Protein AF-A0A0G1XHI4-F1 (afdb_monomer_lite)

Foldseek 3Di:
DVQLLVLLVQLLVVLVAPDDDDPVRSVVLSVVLVVVPDPPSSVVSSPSSNVVNVVVSVVVVVVVVVVVVVVVVVVVVVVVVVLLVVLLVQLVVLLVVCVVVDDPLLNVLSVLLCCLQVVLHALVSVCVVVVPADSVRSVVSVVSNLVVQLVVDDPSNNQSSQFDRDNRSDTDNDGDDDD

pLDDT: mean 87.61, std 14.01, range [35.59, 97.31]

Secondary structure (DSSP, 8-state):
-TTHHHHHHHHHHHT--S----HHHHHHHHHHHHHTT-SSHHHHHHHHHHHHHHHHHHHHHHHHHHHHHHHHHHHHHHHHHHHHHHHHHHHHHHHHHHGGGS-HHHHHHHHHHIIIIIS---HHHHHHH-TTS-HHHHHHHHHHHHHHHHHHS-HHHHHHHHEEEPTTSPEEEEEPP--

Organism: NCBI:txid1618989

Sequence (179 aa):
MDKVRPNVLKGITATRLPVVPDEAEIATLVSRVISAKADDSENFAFVVGRNWAISRARHLSFVQRRMTEQAVRQAAEAEEQREFETRREEARVLIERLNPQVKPSQRLQLQMVWWRVFEGKSADEVAALLPHTAVDCRVKRLQRGRTLLMIHASPELRDYLSFRVTPSGGLSKTPLPVT

Structure (mmCIF, N/CA/C/O backbone):
data_AF-A0A0G1XHI4-F1
#
_entry.id   AF-A0A0G1XHI4-F1
#
loop_
_atom_site.group_PDB
_atom_site.id
_atom_site.type_symbol
_atom_site.label_atom_id
_atom_site.label_alt_id
_atom_site.label_comp_id
_atom_site.label_asym_id
_atom_site.label_entity_id
_atom_site.label_seq_id
_atom_site.pdbx_PDB_ins_code
_atom_site.Cartn_x
_atom_site.Cartn_y
_atom_site.Cartn_z
_atom_site.occupancy
_atom_site.B_iso_or_equiv
_atom_site.auth_seq_id
_atom_site.auth_comp_id
_atom_site.auth_asym_id
_atom_site.auth_atom_id
_atom_site.pdbx_PDB_model_num
ATOM 1 N N . MET A 1 1 ? 30.116 13.459 -45.324 1.00 53.66 1 MET A N 1
ATOM 2 C CA . MET A 1 1 ? 29.311 13.351 -44.086 1.00 53.66 1 MET A CA 1
ATOM 3 C C . MET A 1 1 ? 28.069 12.469 -44.261 1.00 53.66 1 MET A C 1
ATOM 5 O O . MET A 1 1 ? 27.668 11.838 -43.291 1.00 53.66 1 MET A O 1
ATOM 9 N N . ASP A 1 2 ? 27.532 12.314 -45.479 1.00 64.56 2 ASP A N 1
ATOM 10 C CA . ASP A 1 2 ? 26.282 11.571 -45.755 1.00 64.56 2 ASP A CA 1
ATOM 11 C C . ASP A 1 2 ? 26.279 10.060 -45.463 1.00 64.56 2 ASP A C 1
ATOM 13 O O . ASP A 1 2 ? 25.215 9.451 -45.401 1.00 64.56 2 ASP A O 1
ATOM 17 N N . LYS A 1 3 ? 27.439 9.428 -45.236 1.00 79.56 3 LYS A N 1
ATOM 18 C CA . LYS A 1 3 ? 27.530 7.972 -45.013 1.00 79.56 3 LYS A CA 1
ATOM 19 C C . LYS A 1 3 ? 27.431 7.533 -43.546 1.00 79.56 3 LYS A C 1
ATOM 21 O O . LYS A 1 3 ? 27.228 6.353 -43.277 1.00 79.56 3 LYS A O 1
ATOM 26 N N . VAL A 1 4 ? 27.534 8.455 -42.584 1.00 88.81 4 VAL A N 1
ATOM 27 C CA . VAL A 1 4 ? 27.532 8.114 -41.145 1.00 88.81 4 VAL A CA 1
ATOM 28 C C . VAL A 1 4 ? 26.130 7.748 -40.664 1.00 88.81 4 VAL A C 1
ATOM 30 O O . VAL A 1 4 ? 25.930 6.695 -40.062 1.00 88.81 4 VAL A O 1
ATOM 33 N N . ARG A 1 5 ? 25.137 8.592 -40.966 1.00 93.06 5 ARG A N 1
ATOM 34 C CA . ARG A 1 5 ? 23.745 8.396 -40.536 1.00 93.06 5 ARG A CA 1
ATOM 35 C C . ARG A 1 5 ? 23.157 7.056 -41.013 1.00 93.06 5 ARG A C 1
ATOM 37 O O . ARG A 1 5 ? 22.633 6.334 -40.163 1.00 93.06 5 ARG A O 1
ATOM 44 N N . PRO A 1 6 ? 23.275 6.661 -42.299 1.00 94.69 6 PRO A N 1
ATOM 45 C CA . PRO A 1 6 ? 22.807 5.351 -42.751 1.00 94.69 6 PRO A CA 1
ATOM 46 C C . PRO A 1 6 ? 23.462 4.186 -42.000 1.00 94.69 6 PRO A C 1
ATOM 48 O O . PRO A 1 6 ? 22.780 3.224 -41.661 1.00 94.69 6 PRO A O 1
ATOM 51 N N . ASN A 1 7 ? 24.757 4.281 -41.680 1.00 94.56 7 ASN A N 1
ATOM 52 C CA . ASN A 1 7 ? 25.470 3.229 -40.954 1.00 94.56 7 ASN A CA 1
ATOM 53 C C . ASN A 1 7 ? 25.074 3.149 -39.471 1.00 94.56 7 ASN A C 1
ATOM 55 O O . ASN A 1 7 ? 24.919 2.042 -38.955 1.00 94.56 7 ASN A O 1
ATOM 59 N N . VAL A 1 8 ? 24.804 4.281 -38.805 1.00 93.94 8 VAL A N 1
ATOM 60 C CA . VAL A 1 8 ? 24.204 4.292 -37.455 1.00 93.94 8 VAL A CA 1
ATOM 61 C C . VAL A 1 8 ? 22.853 3.574 -37.470 1.00 93.94 8 VAL A C 1
ATOM 63 O O . VAL A 1 8 ? 22.629 2.659 -36.678 1.00 93.94 8 VAL A O 1
ATOM 66 N N . LEU A 1 9 ? 21.969 3.929 -38.406 1.00 94.31 9 LEU A N 1
ATOM 67 C CA . LEU A 1 9 ? 20.648 3.304 -38.535 1.00 94.31 9 LEU A CA 1
ATOM 68 C C . LEU A 1 9 ? 20.743 1.811 -38.880 1.00 94.31 9 LEU A C 1
ATOM 70 O O . LEU A 1 9 ? 19.991 0.999 -38.339 1.00 94.31 9 LEU A O 1
ATOM 74 N N . LYS A 1 10 ? 21.705 1.422 -39.723 1.00 95.25 10 LYS A N 1
ATOM 75 C CA . LYS A 1 10 ? 22.005 0.017 -40.027 1.00 95.25 10 LYS A CA 1
ATOM 76 C C . LYS A 1 10 ? 22.446 -0.748 -38.776 1.00 95.25 10 LYS A C 1
ATOM 78 O O . LYS A 1 10 ? 21.996 -1.867 -38.558 1.00 95.25 10 LYS A O 1
ATOM 83 N N . GLY A 1 11 ? 23.272 -0.136 -37.926 1.00 94.88 11 GLY A N 1
ATOM 84 C CA . GLY A 1 11 ? 23.675 -0.695 -36.633 1.00 94.88 11 GLY A CA 1
ATOM 85 C C . GLY A 1 11 ? 22.497 -0.924 -35.690 1.00 94.88 11 GLY A C 1
ATOM 86 O O . GLY A 1 11 ? 22.379 -1.994 -35.093 1.00 94.88 11 GLY A O 1
ATOM 87 N N . ILE A 1 12 ? 21.595 0.056 -35.598 1.00 95.44 12 ILE A N 1
ATOM 88 C CA . ILE A 1 12 ? 20.378 -0.020 -34.776 1.00 95.44 12 ILE A CA 1
ATOM 89 C C . ILE A 1 12 ? 19.471 -1.151 -35.272 1.00 95.44 12 ILE A C 1
ATOM 91 O O . ILE A 1 12 ? 19.144 -2.065 -34.516 1.00 95.44 12 ILE A O 1
ATOM 95 N N . THR A 1 13 ? 19.123 -1.137 -36.559 1.00 95.06 13 THR A N 1
ATOM 96 C CA . THR A 1 13 ? 18.216 -2.122 -37.175 1.00 95.06 13 THR A CA 1
ATOM 97 C C . THR A 1 13 ? 18.779 -3.544 -37.164 1.00 95.06 13 THR A C 1
ATOM 99 O O . THR A 1 13 ? 18.023 -4.498 -36.974 1.00 95.06 13 THR A O 1
ATOM 102 N N . ALA A 1 14 ? 20.102 -3.711 -37.264 1.00 95.38 14 ALA A N 1
ATOM 103 C CA . ALA A 1 14 ? 20.756 -5.017 -37.182 1.00 95.38 14 ALA A CA 1
ATOM 104 C C . ALA A 1 14 ? 20.519 -5.737 -35.845 1.00 95.38 14 ALA A C 1
ATOM 106 O O . ALA A 1 14 ? 20.579 -6.965 -35.797 1.00 95.38 14 ALA A O 1
ATOM 107 N N . THR A 1 15 ? 20.226 -5.006 -34.763 1.00 92.38 15 THR A N 1
ATOM 108 C CA . THR A 1 15 ? 19.920 -5.628 -33.465 1.00 92.38 15 THR A CA 1
ATOM 109 C C . THR A 1 15 ? 18.560 -6.313 -33.423 1.00 92.38 15 THR A C 1
ATOM 111 O O . THR A 1 15 ? 18.355 -7.163 -32.560 1.00 92.38 15 THR A O 1
ATOM 114 N N . ARG A 1 16 ? 17.634 -5.953 -34.328 1.00 92.81 16 ARG A N 1
ATOM 115 C CA . ARG A 1 16 ? 16.228 -6.402 -34.323 1.00 92.81 16 ARG A CA 1
ATOM 116 C C . ARG A 1 16 ? 15.508 -6.158 -32.988 1.00 92.81 16 ARG A C 1
ATOM 118 O O . ARG A 1 16 ? 14.510 -6.809 -32.692 1.00 92.81 16 ARG A O 1
ATOM 125 N N . LEU A 1 17 ? 16.021 -5.237 -32.172 1.00 91.75 17 LEU A N 1
ATOM 126 C CA . LEU A 1 17 ? 15.392 -4.836 -30.922 1.00 91.75 17 LEU A CA 1
ATOM 127 C C . LEU A 1 17 ? 14.251 -3.856 -31.225 1.00 91.75 17 LEU A C 1
ATOM 129 O O . LEU A 1 17 ? 14.376 -3.056 -32.154 1.00 91.75 17 LEU A O 1
ATOM 133 N N . PRO A 1 18 ? 13.158 -3.871 -30.442 1.00 88.38 18 PRO A N 1
ATOM 134 C CA . PRO A 1 18 ? 12.020 -2.972 -30.625 1.00 88.38 18 PRO A CA 1
ATOM 135 C C . PRO A 1 18 ? 12.338 -1.572 -30.073 1.00 88.38 18 PRO A C 1
ATOM 137 O O . PRO A 1 18 ? 11.666 -1.066 -29.179 1.00 88.38 18 PRO A O 1
ATOM 140 N N . VAL A 1 19 ? 13.417 -0.964 -30.559 1.00 89.44 19 VAL A N 1
ATOM 141 C CA . VAL A 1 19 ? 13.860 0.380 -30.187 1.00 89.44 19 VAL A CA 1
ATOM 142 C C . VAL A 1 19 ? 13.860 1.252 -31.428 1.00 89.44 19 VAL A C 1
ATOM 144 O O . VAL A 1 19 ? 14.541 0.964 -32.410 1.00 89.44 19 VAL A O 1
ATOM 147 N N . VAL A 1 20 ? 13.075 2.321 -31.376 1.00 90.62 20 VAL A N 1
ATOM 148 C CA . VAL A 1 20 ? 13.008 3.320 -32.438 1.00 90.62 20 VAL A CA 1
ATOM 149 C C . VAL A 1 20 ? 13.676 4.577 -31.894 1.00 90.62 20 VAL A C 1
ATOM 151 O O . VAL A 1 20 ? 13.164 5.133 -30.921 1.00 90.62 20 VAL A O 1
ATOM 154 N N . PRO A 1 21 ? 14.840 4.977 -32.431 1.00 90.25 21 PRO A N 1
ATOM 155 C CA . PRO A 1 21 ? 15.457 6.235 -32.047 1.00 90.25 21 PRO A CA 1
ATOM 156 C C . PRO A 1 21 ? 14.609 7.400 -32.555 1.00 90.25 21 PRO A C 1
ATOM 158 O O . PRO A 1 21 ? 14.081 7.343 -33.669 1.00 90.25 21 PRO A O 1
ATOM 161 N N . ASP A 1 22 ? 14.519 8.465 -31.770 1.00 93.12 22 ASP A N 1
ATOM 162 C CA . ASP A 1 22 ? 14.014 9.737 -32.281 1.00 93.12 22 ASP A CA 1
ATOM 163 C C . ASP A 1 22 ? 15.094 10.501 -33.080 1.00 93.12 22 ASP A C 1
ATOM 165 O O . ASP A 1 22 ? 16.272 10.127 -33.125 1.00 93.12 22 ASP A O 1
ATOM 169 N N . GLU A 1 23 ? 14.694 11.581 -33.755 1.00 92.62 23 GLU A N 1
ATOM 170 C CA . GLU A 1 23 ? 15.602 12.368 -34.599 1.00 92.62 23 GLU A CA 1
ATOM 171 C C . GLU A 1 23 ? 16.745 13.014 -33.794 1.00 92.62 23 GLU A C 1
ATOM 173 O O . GLU A 1 23 ? 17.867 13.130 -34.292 1.00 92.62 23 GLU A O 1
ATOM 178 N N . ALA A 1 24 ? 16.499 13.391 -32.536 1.00 93.56 24 ALA A N 1
ATOM 179 C CA . ALA A 1 24 ? 17.504 14.009 -31.676 1.00 93.56 24 ALA A CA 1
ATOM 180 C C . ALA A 1 24 ? 18.547 12.984 -31.198 1.00 93.56 24 ALA A C 1
ATOM 182 O O . ALA A 1 24 ? 19.748 13.276 -31.148 1.00 93.56 24 ALA A O 1
ATOM 183 N N . GLU A 1 25 ? 18.112 11.761 -30.898 1.00 93.69 25 GLU A N 1
ATOM 184 C CA . GLU A 1 25 ? 18.970 10.625 -30.577 1.00 93.69 25 GLU A CA 1
ATOM 185 C C . GLU A 1 25 ? 19.849 10.263 -31.781 1.00 93.69 25 GLU A C 1
ATOM 187 O O . GLU A 1 25 ? 21.068 10.135 -31.628 1.00 93.69 25 GLU A O 1
ATOM 192 N N . ILE A 1 26 ? 19.280 10.196 -32.993 1.00 93.25 26 ILE A N 1
ATOM 193 C CA . ILE A 1 26 ? 20.047 9.972 -34.232 1.00 93.25 26 ILE A CA 1
ATOM 194 C C . ILE A 1 26 ? 21.085 11.080 -34.428 1.00 93.25 26 ILE A C 1
ATOM 196 O O . ILE A 1 26 ? 22.263 10.779 -34.638 1.00 93.25 26 ILE A O 1
ATOM 200 N N . ALA A 1 27 ? 20.683 12.351 -34.329 1.00 93.00 27 ALA A N 1
ATOM 201 C CA . ALA A 1 27 ? 21.585 13.490 -34.491 1.00 93.00 27 ALA A CA 1
ATOM 202 C C . ALA A 1 27 ? 22.743 13.452 -33.478 1.00 93.00 27 ALA A C 1
ATOM 204 O O . ALA A 1 27 ? 23.902 13.669 -33.840 1.00 93.00 27 ALA A O 1
ATOM 205 N N . THR A 1 28 ? 22.456 13.083 -32.227 1.00 94.12 28 THR A N 1
ATOM 206 C CA . THR A 1 28 ? 23.464 12.931 -31.168 1.00 94.12 28 THR A CA 1
ATOM 207 C C . THR A 1 28 ? 24.456 11.811 -31.487 1.00 94.12 28 THR A C 1
ATOM 209 O O . THR A 1 28 ? 25.666 11.994 -31.339 1.00 94.12 28 THR A O 1
ATOM 212 N N . LEU A 1 29 ? 23.978 10.649 -31.943 1.00 93.19 29 LEU A N 1
ATOM 213 C CA . LEU A 1 29 ? 24.843 9.525 -32.317 1.00 93.19 29 LEU A CA 1
ATOM 214 C C . LEU A 1 29 ? 25.727 9.866 -33.520 1.00 93.19 29 LEU A C 1
ATOM 216 O O . LEU A 1 29 ? 26.924 9.585 -33.497 1.00 93.19 29 LEU A O 1
ATOM 220 N N . VAL A 1 30 ? 25.160 10.515 -34.539 1.00 92.12 30 VAL A N 1
ATOM 221 C CA . VAL A 1 30 ? 25.898 10.972 -35.724 1.00 92.12 30 VAL A CA 1
ATOM 222 C C . VAL A 1 30 ? 26.964 11.992 -35.335 1.00 92.12 30 VAL A C 1
ATOM 224 O O . VAL A 1 30 ? 28.115 11.850 -35.747 1.00 92.12 30 VAL A O 1
ATOM 227 N N . SER A 1 31 ? 26.628 12.964 -34.481 1.00 92.56 31 SER A N 1
ATOM 228 C CA . SER A 1 31 ? 27.599 13.932 -33.966 1.00 92.56 31 SER A CA 1
ATOM 229 C C . SER A 1 31 ? 28.740 13.240 -33.221 1.00 92.56 31 SER A C 1
ATOM 231 O O . SER A 1 31 ? 29.898 13.555 -33.472 1.00 92.56 31 SER A O 1
ATOM 233 N N . ARG A 1 32 ? 28.444 12.265 -32.349 1.00 90.19 32 ARG A N 1
ATOM 234 C CA . ARG A 1 32 ? 29.470 11.502 -31.614 1.00 90.19 32 ARG A CA 1
ATOM 235 C C . ARG A 1 32 ? 30.421 10.761 -32.549 1.00 90.19 32 ARG A C 1
ATOM 237 O O . ARG A 1 32 ? 31.624 10.757 -32.308 1.00 90.19 32 ARG A O 1
ATOM 244 N N . VAL A 1 33 ? 29.893 10.160 -33.613 1.00 91.06 33 VAL A N 1
ATOM 245 C CA . VAL A 1 33 ? 30.703 9.459 -34.616 1.00 91.06 33 VAL A CA 1
ATOM 246 C C . VAL A 1 33 ? 31.613 10.421 -35.374 1.00 91.06 33 VAL A C 1
ATOM 248 O O . VAL A 1 33 ? 32.801 10.148 -35.515 1.00 91.06 33 VAL A O 1
ATOM 251 N N . ILE A 1 34 ? 31.082 11.564 -35.816 1.00 89.44 34 ILE A N 1
ATOM 252 C CA . ILE A 1 34 ? 31.861 12.582 -36.536 1.00 89.44 34 ILE A CA 1
ATOM 253 C C . ILE A 1 34 ? 32.968 13.152 -35.636 1.00 89.44 34 ILE A C 1
ATOM 255 O O . ILE A 1 34 ? 34.108 13.300 -36.075 1.00 89.44 34 ILE A O 1
ATOM 259 N N . SER A 1 35 ? 32.660 13.430 -34.367 1.00 88.81 35 SER A N 1
ATOM 260 C CA . SER A 1 35 ? 33.626 13.965 -33.401 1.00 88.81 35 SER A CA 1
ATOM 261 C C . SER A 1 35 ? 34.735 12.977 -33.032 1.00 88.81 35 SER A C 1
ATOM 263 O O . SER A 1 35 ? 35.835 13.414 -32.706 1.00 88.81 35 SER A O 1
ATOM 265 N N . ALA A 1 36 ? 34.474 11.669 -33.096 1.00 86.94 36 ALA A N 1
ATOM 266 C CA . ALA A 1 36 ? 35.447 10.640 -32.733 1.00 86.94 36 ALA A CA 1
ATOM 267 C C . ALA A 1 36 ? 36.618 10.511 -33.725 1.00 86.94 36 ALA A C 1
ATOM 269 O O . ALA A 1 36 ? 37.622 9.905 -33.368 1.00 86.94 36 ALA A O 1
ATOM 270 N N . LYS A 1 37 ? 36.503 11.072 -34.944 1.00 81.00 37 LYS A N 1
ATOM 271 C CA . LYS A 1 37 ? 37.539 11.038 -36.001 1.00 81.00 37 LYS A CA 1
ATOM 272 C C . LYS A 1 37 ? 38.162 9.644 -36.202 1.00 81.00 37 LYS A C 1
ATOM 274 O O . LYS A 1 37 ? 39.372 9.522 -36.351 1.00 81.00 37 LYS A O 1
ATOM 279 N N . ALA A 1 38 ? 37.333 8.601 -36.173 1.00 83.56 38 ALA A N 1
ATOM 280 C CA . ALA A 1 38 ? 37.784 7.227 -36.362 1.00 83.56 38 ALA A CA 1
ATOM 281 C C . ALA A 1 38 ? 38.234 6.981 -37.811 1.00 83.56 38 ALA A C 1
ATOM 283 O O . ALA A 1 38 ? 37.570 7.441 -38.744 1.00 83.56 38 ALA A O 1
ATOM 284 N N . ASP A 1 39 ? 39.303 6.200 -37.979 1.00 81.38 39 ASP A N 1
ATOM 285 C CA . ASP A 1 39 ? 39.855 5.844 -39.294 1.00 81.38 39 ASP A CA 1
ATOM 286 C C . ASP A 1 39 ? 38.835 5.081 -40.160 1.00 81.38 39 ASP A C 1
ATOM 288 O O . ASP A 1 39 ? 38.696 5.352 -41.351 1.00 81.38 39 ASP A O 1
ATOM 292 N N . ASP A 1 40 ? 38.043 4.193 -39.545 1.00 87.06 40 ASP A N 1
ATOM 293 C CA . ASP A 1 40 ? 36.883 3.542 -40.166 1.00 87.06 40 ASP A CA 1
ATOM 294 C C . ASP A 1 40 ? 35.575 4.095 -39.586 1.00 87.06 40 ASP A C 1
ATOM 296 O O . ASP A 1 40 ? 34.943 3.533 -38.682 1.00 87.06 40 ASP A O 1
ATOM 300 N N . SER A 1 41 ? 35.175 5.251 -40.114 1.00 84.44 41 SER A N 1
ATOM 301 C CA . SER A 1 41 ? 33.963 5.950 -39.682 1.00 84.44 41 SER A CA 1
ATOM 302 C C . SER A 1 41 ? 32.664 5.175 -39.949 1.00 84.44 41 SER A C 1
ATOM 304 O O . SER A 1 41 ? 31.682 5.388 -39.235 1.00 84.44 41 SER A O 1
ATOM 306 N N . GLU A 1 42 ? 32.633 4.262 -40.928 1.00 89.31 42 GLU A N 1
ATOM 307 C CA . GLU A 1 42 ? 31.433 3.494 -41.281 1.00 89.31 42 GLU A CA 1
ATOM 308 C C . GLU A 1 42 ? 31.211 2.334 -40.306 1.00 89.31 42 GLU A C 1
ATOM 310 O O . GLU A 1 42 ? 30.116 2.187 -39.751 1.00 89.31 42 GLU A O 1
ATOM 315 N N . ASN A 1 43 ? 32.258 1.554 -40.026 1.00 91.38 43 ASN A N 1
ATOM 316 C CA . ASN A 1 43 ? 32.190 0.494 -39.024 1.00 91.38 43 ASN A CA 1
ATOM 317 C C . ASN A 1 43 ? 31.984 1.074 -37.617 1.00 91.38 43 ASN A C 1
ATOM 319 O O . ASN A 1 43 ? 31.173 0.564 -36.841 1.00 91.38 43 ASN A O 1
ATOM 323 N N . PHE A 1 44 ? 32.642 2.193 -37.297 1.00 93.00 44 PHE A N 1
ATOM 324 C CA . PHE A 1 44 ? 32.425 2.872 -36.022 1.00 93.00 44 PHE A CA 1
ATOM 325 C C . PHE A 1 44 ? 30.976 3.365 -35.875 1.00 93.00 44 PHE A C 1
ATOM 327 O O . PHE A 1 44 ? 30.352 3.124 -34.839 1.00 93.00 44 PHE A O 1
ATOM 334 N N . ALA A 1 45 ? 30.396 3.970 -36.921 1.00 93.25 45 ALA A N 1
ATOM 335 C CA . ALA A 1 45 ? 28.984 4.364 -36.947 1.00 93.25 45 ALA A CA 1
ATOM 336 C C . ALA A 1 45 ? 28.042 3.184 -36.676 1.00 93.25 45 ALA A C 1
ATOM 338 O O . ALA A 1 45 ? 27.122 3.291 -35.859 1.00 93.25 45 ALA A O 1
ATOM 339 N N . PHE A 1 46 ? 28.297 2.046 -37.325 1.00 95.19 46 PHE A N 1
ATOM 340 C CA . PHE A 1 46 ? 27.524 0.824 -37.131 1.00 95.19 46 PHE A CA 1
ATOM 341 C C . PHE A 1 46 ? 27.592 0.324 -35.681 1.00 95.19 46 PHE A C 1
ATOM 343 O O . PHE A 1 46 ? 26.557 0.045 -35.071 1.00 95.19 46 PHE A O 1
ATOM 350 N N . VAL A 1 47 ? 28.792 0.253 -35.096 1.00 94.94 47 VAL A N 1
ATOM 351 C CA . VAL A 1 47 ? 28.984 -0.191 -33.705 1.00 94.94 47 VAL A CA 1
ATOM 352 C C . VAL A 1 47 ? 28.306 0.759 -32.718 1.00 94.94 47 VAL A C 1
ATOM 354 O O . VAL A 1 47 ? 27.645 0.297 -31.786 1.00 94.94 47 VAL A O 1
ATOM 357 N N . VAL A 1 48 ? 28.407 2.074 -32.936 1.00 94.88 48 VAL A N 1
ATOM 358 C CA . VAL A 1 48 ? 27.734 3.085 -32.108 1.00 94.88 48 VAL A CA 1
ATOM 359 C C . VAL A 1 48 ? 26.217 2.898 -32.142 1.00 94.88 48 VAL A C 1
ATOM 361 O O . VAL A 1 48 ? 25.594 2.824 -31.080 1.00 94.88 48 VAL A O 1
ATOM 364 N N . GLY A 1 49 ? 25.625 2.751 -33.332 1.00 95.00 49 GLY A N 1
ATOM 365 C CA . GLY A 1 49 ? 24.190 2.499 -33.482 1.00 95.00 49 GLY A CA 1
ATOM 366 C C . GLY A 1 49 ? 23.746 1.198 -32.806 1.00 95.00 49 GLY A C 1
ATOM 367 O O . GLY A 1 49 ? 22.797 1.188 -32.022 1.00 95.00 49 GLY A O 1
ATOM 368 N N . ARG A 1 50 ? 24.485 0.106 -33.031 1.00 96.69 50 ARG A N 1
ATOM 369 C CA . ARG A 1 50 ? 24.219 -1.202 -32.415 1.00 96.69 50 ARG A CA 1
ATOM 370 C C . ARG A 1 50 ? 24.252 -1.137 -30.885 1.00 96.69 50 ARG A C 1
ATOM 372 O O . ARG A 1 50 ? 23.339 -1.628 -30.222 1.00 96.69 50 ARG A O 1
ATOM 379 N N . ASN A 1 51 ? 25.292 -0.531 -30.316 1.00 96.31 51 ASN A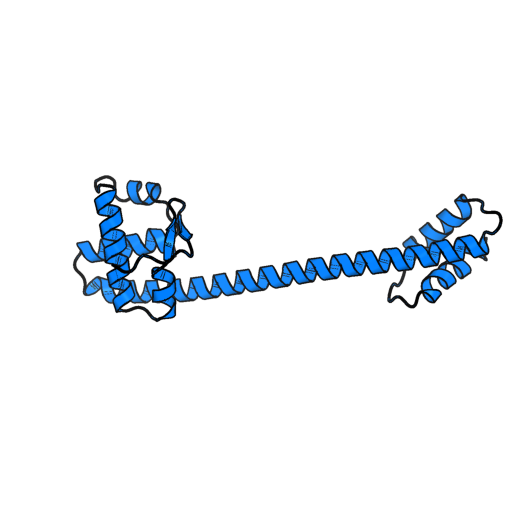 N 1
ATOM 380 C CA . ASN A 1 51 ? 25.462 -0.441 -28.866 1.00 96.31 51 ASN A CA 1
ATOM 381 C C . ASN A 1 51 ? 24.414 0.467 -28.223 1.00 96.31 51 ASN A C 1
ATOM 383 O O . ASN A 1 51 ? 23.902 0.142 -27.150 1.00 96.31 51 ASN A O 1
ATOM 387 N N . TRP A 1 52 ? 24.058 1.570 -28.887 1.00 96.44 52 TRP A N 1
ATOM 388 C CA . TRP A 1 52 ? 22.959 2.420 -28.444 1.00 96.44 52 TRP A CA 1
ATOM 389 C C . TRP A 1 52 ? 21.647 1.631 -28.380 1.00 96.44 52 TRP A C 1
ATOM 391 O O . TRP A 1 52 ? 20.994 1.645 -27.339 1.00 96.44 52 TRP A O 1
ATOM 401 N N . ALA A 1 53 ? 21.310 0.867 -29.424 1.00 96.00 53 ALA A N 1
ATOM 402 C CA . ALA A 1 53 ? 20.073 0.087 -29.473 1.00 96.00 53 ALA A CA 1
ATOM 403 C C . ALA A 1 53 ? 20.001 -0.967 -28.354 1.00 96.00 53 ALA A C 1
ATOM 405 O O . ALA A 1 53 ? 18.986 -1.084 -27.666 1.00 96.00 53 ALA A O 1
ATOM 406 N N . ILE A 1 54 ? 21.107 -1.678 -28.102 1.00 95.75 54 ILE A N 1
ATOM 407 C CA . ILE A 1 54 ? 21.213 -2.643 -26.995 1.00 95.75 54 ILE A CA 1
ATOM 408 C C . ILE A 1 54 ? 21.036 -1.949 -25.640 1.00 95.75 54 ILE A C 1
ATOM 410 O O . ILE A 1 54 ? 20.290 -2.430 -24.786 1.00 95.75 54 ILE A O 1
ATOM 414 N N . SER A 1 55 ? 21.713 -0.818 -25.433 1.00 95.44 55 SER A N 1
ATOM 415 C CA . SER A 1 55 ? 21.624 -0.053 -24.186 1.00 95.44 55 SER A CA 1
ATOM 416 C C . SER A 1 55 ? 20.207 0.475 -23.949 1.00 95.44 55 SER A C 1
ATOM 418 O O . SER A 1 55 ? 19.649 0.309 -22.862 1.00 95.44 55 SER A O 1
ATOM 420 N N . ARG A 1 56 ? 19.576 1.026 -24.992 1.00 94.62 56 ARG A N 1
ATOM 421 C CA . ARG A 1 56 ? 18.207 1.544 -24.951 1.00 94.62 56 ARG A CA 1
ATOM 422 C C . ARG A 1 56 ? 17.205 0.447 -24.610 1.00 94.62 56 ARG A C 1
ATOM 424 O O . ARG A 1 56 ? 16.382 0.645 -23.720 1.00 94.62 56 ARG A O 1
ATOM 431 N N . ALA A 1 57 ? 17.310 -0.719 -25.244 1.00 94.00 57 ALA A N 1
ATOM 432 C CA . ALA A 1 57 ? 16.428 -1.849 -24.962 1.00 94.00 57 ALA A CA 1
ATOM 433 C C . ALA A 1 57 ? 16.568 -2.337 -23.512 1.00 94.00 57 ALA A C 1
ATOM 435 O O . ALA A 1 57 ? 15.564 -2.564 -22.836 1.00 94.00 57 ALA A O 1
ATOM 436 N N . ARG A 1 58 ? 17.803 -2.431 -22.996 1.00 93.75 58 ARG A N 1
ATOM 437 C CA . ARG A 1 58 ? 18.053 -2.779 -21.586 1.00 93.75 58 ARG A CA 1
ATOM 438 C C . ARG A 1 58 ? 17.424 -1.762 -20.641 1.00 93.75 58 ARG A C 1
ATOM 440 O O . ARG A 1 58 ? 16.722 -2.158 -19.714 1.00 93.75 58 ARG A O 1
ATOM 447 N N . HIS A 1 59 ? 17.620 -0.472 -20.902 1.00 93.69 59 HIS A N 1
ATOM 448 C CA . HIS A 1 59 ? 17.026 0.591 -20.099 1.00 93.69 59 HIS A CA 1
ATOM 449 C C . HIS A 1 59 ? 15.494 0.504 -20.081 1.00 93.69 59 HIS A C 1
ATOM 451 O O . HIS A 1 59 ? 14.895 0.507 -19.009 1.00 93.69 59 HIS A O 1
ATOM 457 N N . LEU A 1 60 ? 14.857 0.350 -21.247 1.00 92.56 60 LEU A N 1
ATOM 458 C CA . LEU A 1 60 ? 13.402 0.198 -21.338 1.00 92.56 60 LEU A CA 1
ATOM 459 C C . LEU A 1 60 ? 12.908 -1.043 -20.587 1.00 92.56 60 LEU A C 1
ATOM 461 O O . LEU A 1 60 ? 11.937 -0.950 -19.843 1.00 92.56 60 LEU A O 1
ATOM 465 N N . SER A 1 61 ? 13.604 -2.178 -20.706 1.00 92.12 61 SER A N 1
ATOM 466 C CA . SER A 1 61 ? 13.243 -3.401 -19.974 1.00 92.12 61 SER A CA 1
ATOM 467 C C . SER A 1 61 ? 13.315 -3.217 -18.455 1.00 92.12 61 SER A C 1
ATOM 469 O O . SER A 1 61 ? 12.434 -3.674 -17.728 1.00 92.12 61 SER A O 1
ATOM 471 N N . PHE A 1 62 ? 14.328 -2.494 -17.971 1.00 93.88 62 PHE A N 1
ATOM 472 C CA . PHE A 1 62 ? 14.492 -2.195 -16.554 1.00 93.88 62 PHE A CA 1
ATOM 473 C C . PHE A 1 62 ? 13.379 -1.275 -16.044 1.00 93.88 62 PHE A C 1
ATOM 475 O O . PHE A 1 62 ? 12.769 -1.559 -15.013 1.00 93.88 62 PHE A O 1
ATOM 482 N N . VAL A 1 63 ? 13.076 -0.204 -16.784 1.00 93.81 63 VAL A N 1
ATOM 483 C CA . VAL A 1 63 ? 11.981 0.714 -16.447 1.00 93.81 63 VAL A CA 1
ATOM 484 C C . VAL A 1 63 ? 10.648 -0.028 -16.428 1.00 93.81 63 VAL A C 1
ATOM 486 O O . VAL A 1 63 ? 9.919 0.072 -15.446 1.00 93.81 63 VAL A O 1
ATOM 489 N N . GLN A 1 64 ? 10.357 -0.833 -17.452 1.00 93.19 64 GLN A N 1
ATOM 490 C CA . GLN A 1 64 ? 9.118 -1.605 -17.533 1.00 93.19 64 GLN A CA 1
ATOM 491 C C . GLN A 1 64 ? 8.965 -2.564 -16.351 1.00 93.19 64 GLN A C 1
ATOM 493 O O . GLN A 1 64 ? 7.896 -2.642 -15.743 1.00 93.19 64 GLN A O 1
ATOM 498 N N . ARG A 1 65 ? 10.041 -3.273 -15.991 1.00 93.56 65 ARG A N 1
ATOM 499 C CA . ARG A 1 65 ? 10.049 -4.162 -14.829 1.00 93.56 65 ARG A CA 1
ATOM 500 C C . ARG A 1 65 ? 9.746 -3.393 -13.546 1.00 93.56 65 ARG A C 1
ATOM 502 O O . ARG A 1 65 ? 8.876 -3.808 -12.791 1.00 93.56 65 ARG A O 1
ATOM 509 N N . ARG A 1 66 ? 10.404 -2.253 -13.329 1.00 93.31 66 ARG A N 1
ATOM 510 C CA . ARG A 1 66 ? 10.185 -1.421 -12.139 1.00 93.31 66 ARG A CA 1
ATOM 511 C C . ARG A 1 66 ? 8.754 -0.885 -12.062 1.00 93.31 66 ARG A C 1
ATOM 513 O O . ARG A 1 66 ? 8.160 -0.925 -10.991 1.00 93.31 66 ARG A O 1
ATOM 520 N N . MET A 1 67 ? 8.195 -0.431 -13.183 1.00 94.69 67 MET A N 1
ATOM 521 C CA . MET A 1 67 ? 6.801 0.019 -13.264 1.00 94.69 67 MET A CA 1
ATOM 522 C C . MET A 1 67 ? 5.829 -1.120 -12.943 1.00 94.69 67 MET A C 1
ATOM 524 O O . MET A 1 67 ? 4.874 -0.923 -12.200 1.00 94.69 67 MET A O 1
ATOM 528 N N . THR A 1 68 ? 6.102 -2.325 -13.447 1.00 94.19 68 THR A N 1
ATOM 529 C CA . THR A 1 68 ? 5.288 -3.517 -13.165 1.00 94.19 68 THR A CA 1
ATOM 530 C C . THR A 1 68 ? 5.360 -3.892 -11.685 1.00 94.19 68 THR A C 1
ATOM 532 O O . THR A 1 68 ? 4.332 -4.105 -11.054 1.00 94.19 68 THR A O 1
ATOM 535 N N . GLU A 1 69 ? 6.559 -3.912 -11.097 1.00 93.56 69 GLU A N 1
ATOM 536 C CA . GLU A 1 69 ? 6.750 -4.177 -9.665 1.00 93.56 69 GLU A CA 1
ATOM 537 C C . GLU A 1 69 ? 6.039 -3.130 -8.792 1.00 93.56 69 GLU A C 1
ATOM 539 O O . GLU A 1 69 ? 5.429 -3.482 -7.784 1.00 93.56 69 GLU A O 1
ATOM 544 N N . GLN A 1 70 ? 6.071 -1.853 -9.183 1.00 93.06 70 GLN A N 1
ATOM 545 C CA . GLN A 1 70 ? 5.332 -0.790 -8.499 1.00 93.06 70 GLN A CA 1
ATOM 546 C C . GLN A 1 70 ? 3.817 -0.965 -8.625 1.00 93.06 70 GLN A C 1
ATOM 548 O O . GLN A 1 70 ? 3.123 -0.861 -7.619 1.00 93.06 70 GLN A O 1
ATOM 553 N N . ALA A 1 71 ? 3.308 -1.282 -9.817 1.00 93.88 71 ALA A N 1
ATOM 554 C CA . ALA A 1 71 ? 1.883 -1.512 -10.038 1.00 93.88 71 ALA A CA 1
ATOM 555 C C . ALA A 1 71 ? 1.361 -2.706 -9.222 1.00 93.88 71 ALA A C 1
ATOM 557 O O . ALA A 1 71 ? 0.296 -2.617 -8.620 1.00 93.88 71 ALA A O 1
ATOM 558 N N . VAL A 1 72 ? 2.131 -3.797 -9.140 1.00 94.56 72 VAL A N 1
ATOM 559 C CA . VAL A 1 72 ? 1.783 -4.965 -8.313 1.00 94.56 72 VAL A CA 1
ATOM 560 C C . VAL A 1 72 ? 1.731 -4.597 -6.830 1.00 94.56 72 VAL A C 1
ATOM 562 O O . VAL A 1 72 ? 0.788 -4.981 -6.145 1.00 94.56 72 VAL A O 1
ATOM 565 N N . ARG A 1 73 ? 2.704 -3.822 -6.328 1.00 91.75 73 ARG A N 1
ATOM 566 C CA . ARG A 1 73 ? 2.689 -3.348 -4.933 1.00 91.75 73 ARG A CA 1
ATOM 567 C C . ARG A 1 73 ? 1.481 -2.461 -4.647 1.00 91.75 73 ARG A C 1
ATOM 569 O O . ARG A 1 73 ? 0.790 -2.695 -3.667 1.00 91.75 73 ARG A O 1
ATOM 576 N N . GLN A 1 74 ? 1.192 -1.507 -5.529 1.00 92.12 74 GLN A N 1
ATOM 577 C CA . GLN A 1 74 ? 0.031 -0.626 -5.392 1.00 92.12 74 GLN A CA 1
ATOM 578 C C . GLN A 1 74 ? -1.290 -1.400 -5.425 1.00 92.12 74 GLN A C 1
ATOM 580 O O . GLN A 1 74 ? -2.203 -1.081 -4.671 1.00 92.12 74 GLN A O 1
ATOM 585 N N . ALA A 1 75 ? -1.397 -2.426 -6.274 1.00 91.75 75 ALA A N 1
ATOM 586 C CA . ALA A 1 75 ? -2.577 -3.282 -6.321 1.00 91.75 75 ALA A CA 1
ATOM 587 C C . ALA A 1 75 ? -2.761 -4.068 -5.013 1.00 91.75 75 ALA A C 1
ATOM 589 O O . ALA A 1 75 ? -3.868 -4.093 -4.484 1.00 91.75 75 ALA A O 1
ATOM 590 N N . ALA A 1 76 ? -1.683 -4.638 -4.466 1.00 91.06 76 ALA A N 1
ATOM 591 C CA . ALA A 1 76 ? -1.719 -5.350 -3.190 1.00 91.06 76 ALA A CA 1
ATOM 592 C C . ALA A 1 76 ? -2.080 -4.423 -2.013 1.00 91.06 76 ALA A C 1
ATOM 594 O O . ALA A 1 76 ? -2.915 -4.778 -1.188 1.00 91.06 76 ALA A O 1
ATOM 595 N N . GLU A 1 77 ? -1.508 -3.215 -1.960 1.00 90.25 77 GLU A N 1
ATOM 596 C CA . GLU A 1 77 ? -1.845 -2.201 -0.949 1.00 90.25 77 GLU A CA 1
ATOM 597 C C . GLU A 1 77 ? -3.313 -1.752 -1.061 1.00 90.25 77 GLU A C 1
ATOM 599 O O . GLU A 1 77 ? -4.002 -1.601 -0.054 1.00 90.25 77 GLU A O 1
ATOM 604 N N . ALA A 1 78 ? -3.822 -1.573 -2.285 1.00 90.75 78 ALA A N 1
ATOM 605 C CA . ALA A 1 78 ? -5.218 -1.212 -2.517 1.00 90.75 78 ALA A CA 1
ATOM 606 C C . ALA A 1 78 ? -6.189 -2.336 -2.123 1.00 90.75 78 ALA A C 1
ATOM 608 O O . ALA A 1 78 ? -7.281 -2.059 -1.625 1.00 90.75 78 ALA A O 1
ATOM 609 N N . GLU A 1 79 ? -5.812 -3.594 -2.346 1.00 91.06 79 GLU A N 1
ATOM 610 C CA . GLU A 1 79 ? -6.580 -4.757 -1.903 1.00 91.06 79 GLU A CA 1
ATOM 611 C C . GLU A 1 79 ? -6.600 -4.852 -0.373 1.00 91.06 79 GLU A C 1
ATOM 613 O O . GLU A 1 79 ? -7.682 -4.893 0.212 1.00 91.06 79 GLU A O 1
ATOM 618 N N . GLU A 1 80 ? -5.442 -4.750 0.288 1.00 86.88 80 GLU A N 1
ATOM 619 C CA . GLU A 1 80 ? -5.342 -4.742 1.755 1.00 86.88 80 GLU A CA 1
ATOM 620 C C . GLU A 1 80 ? -6.183 -3.614 2.377 1.00 86.88 80 GLU A C 1
ATOM 622 O O . GLU A 1 80 ? -6.915 -3.840 3.345 1.00 86.88 80 GLU A O 1
ATOM 627 N N . GLN A 1 81 ? -6.160 -2.419 1.779 1.00 87.88 81 GLN A N 1
ATOM 628 C CA . GLN A 1 81 ? -6.974 -1.286 2.217 1.00 87.88 81 GLN A CA 1
ATOM 629 C C . GLN A 1 81 ? -8.481 -1.558 2.076 1.00 87.88 81 GLN A C 1
ATOM 631 O O . GLN A 1 81 ? -9.248 -1.255 2.991 1.00 87.88 81 GLN A O 1
ATOM 636 N N . ARG A 1 82 ? -8.925 -2.158 0.963 1.00 91.56 82 ARG A N 1
ATOM 637 C CA . ARG A 1 82 ? -10.341 -2.520 0.759 1.00 91.56 82 ARG A CA 1
ATOM 638 C C . ARG A 1 82 ? -10.814 -3.557 1.766 1.00 91.56 82 ARG A C 1
ATOM 640 O O . ARG A 1 82 ? -11.914 -3.445 2.312 1.00 91.56 82 ARG A O 1
ATOM 647 N N . GLU A 1 83 ? -9.995 -4.570 2.021 1.00 91.56 83 GLU A N 1
ATOM 648 C CA . GLU A 1 83 ? -10.331 -5.574 3.021 1.00 91.56 83 GLU A CA 1
ATOM 649 C C . GLU A 1 83 ? -10.373 -4.964 4.430 1.00 91.56 83 GLU A C 1
ATOM 651 O O . GLU A 1 83 ? -11.262 -5.287 5.221 1.00 91.56 83 GLU A O 1
ATOM 656 N N . PHE A 1 84 ? -9.441 -4.060 4.755 1.00 90.69 84 PHE A N 1
ATOM 657 C CA . PHE A 1 84 ? -9.462 -3.312 6.011 1.00 90.69 84 PHE A CA 1
ATOM 658 C C . PHE A 1 84 ? -10.751 -2.499 6.166 1.00 90.69 84 PHE A C 1
ATOM 660 O O . PHE A 1 84 ? -11.397 -2.574 7.212 1.00 90.69 84 PHE A O 1
ATOM 667 N N . GLU A 1 85 ? -11.159 -1.760 5.135 1.00 92.06 85 GLU A N 1
ATOM 668 C CA . GLU A 1 85 ? -12.397 -0.975 5.142 1.00 92.06 85 GLU A CA 1
ATOM 669 C C . GLU A 1 85 ? -13.633 -1.855 5.321 1.00 92.06 85 GLU A C 1
ATOM 671 O O . GLU A 1 85 ? -14.508 -1.522 6.118 1.00 92.06 85 GLU A O 1
ATOM 676 N N . THR A 1 86 ? -13.664 -3.017 4.667 1.00 93.88 86 THR A N 1
ATOM 677 C CA . THR A 1 86 ? -14.743 -4.001 4.824 1.00 93.88 86 THR A CA 1
ATOM 678 C C . THR A 1 86 ? -14.844 -4.486 6.272 1.00 93.88 86 THR A C 1
ATOM 680 O O . THR A 1 86 ? -15.920 -4.451 6.869 1.00 93.88 86 THR A O 1
ATOM 683 N N . ARG A 1 87 ? -13.715 -4.867 6.885 1.00 93.44 87 ARG A N 1
ATOM 684 C CA . ARG A 1 87 ? -13.658 -5.308 8.292 1.00 93.44 87 ARG A CA 1
ATOM 685 C C . ARG A 1 87 ? -14.018 -4.183 9.261 1.00 93.44 87 ARG A C 1
ATOM 687 O O . ARG A 1 87 ? -14.672 -4.418 10.276 1.00 93.44 87 ARG A O 1
ATOM 694 N N . ARG A 1 88 ? -13.585 -2.957 8.964 1.00 94.69 88 ARG A N 1
ATOM 695 C CA . ARG A 1 88 ? -13.899 -1.761 9.752 1.00 94.69 88 ARG A CA 1
ATOM 696 C C . ARG A 1 88 ? -15.392 -1.458 9.720 1.00 94.69 88 ARG A C 1
ATOM 698 O O . ARG A 1 88 ? -15.964 -1.155 10.764 1.00 94.69 88 ARG A O 1
ATOM 705 N N . GLU A 1 89 ? -16.007 -1.549 8.549 1.00 96.62 89 GLU A N 1
ATOM 706 C CA . GLU A 1 89 ? -17.441 -1.346 8.378 1.00 96.62 89 GLU A CA 1
ATOM 707 C C . GLU A 1 89 ? -18.245 -2.427 9.102 1.00 96.62 89 GLU A C 1
ATOM 709 O O . GLU A 1 89 ? -19.151 -2.109 9.872 1.00 96.62 89 GLU A O 1
ATOM 714 N N . GLU A 1 90 ? -17.854 -3.697 8.957 1.00 96.00 90 GLU A N 1
ATOM 715 C CA . GLU A 1 90 ? -18.464 -4.796 9.708 1.00 96.00 90 GLU A CA 1
ATOM 716 C C . GLU A 1 90 ? -18.388 -4.540 11.221 1.00 96.00 90 GLU A C 1
ATOM 718 O O . GLU A 1 90 ? -19.398 -4.614 11.926 1.00 96.00 90 GLU A O 1
ATOM 723 N N . ALA A 1 91 ? -17.207 -4.175 11.731 1.00 95.88 91 ALA A N 1
ATOM 724 C CA . ALA A 1 91 ? -17.021 -3.867 13.143 1.00 95.88 91 ALA A CA 1
ATOM 725 C C . ALA A 1 91 ? -17.882 -2.680 13.599 1.00 95.88 91 ALA A C 1
ATOM 727 O O . ALA A 1 91 ? -18.446 -2.732 14.693 1.00 95.88 91 ALA A O 1
ATOM 728 N N . ARG A 1 92 ? -18.023 -1.633 12.773 1.00 97.19 92 ARG A N 1
ATOM 729 C CA . ARG A 1 92 ? -18.891 -0.481 13.061 1.00 97.19 92 ARG A CA 1
ATOM 730 C C . ARG A 1 92 ? -20.338 -0.926 13.253 1.00 97.19 92 ARG A C 1
ATOM 732 O O . ARG A 1 92 ? -20.913 -0.672 14.311 1.00 97.19 92 ARG A O 1
ATOM 739 N N . VAL A 1 93 ? -20.885 -1.650 12.277 1.00 97.31 93 VAL A N 1
ATOM 740 C CA . VAL A 1 93 ? -22.265 -2.158 12.313 1.00 97.31 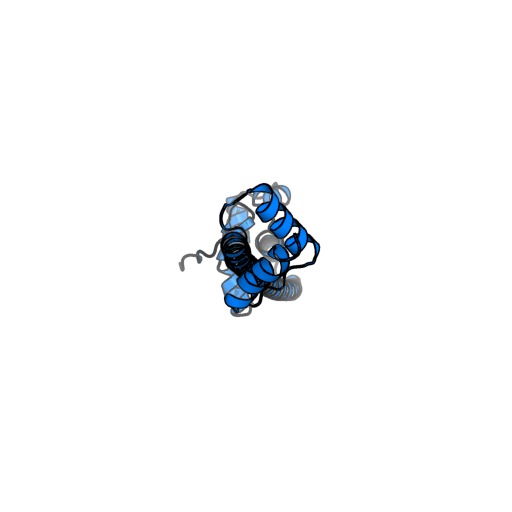93 VAL A CA 1
ATOM 741 C C . VAL A 1 93 ? -22.482 -3.076 13.520 1.00 97.31 93 VAL A C 1
ATOM 743 O O . VAL A 1 93 ? -23.498 -2.978 14.214 1.00 97.31 93 VAL A O 1
ATOM 746 N N . LEU A 1 94 ? -21.515 -3.948 13.826 1.00 96.00 94 LEU A N 1
ATOM 747 C CA . LEU A 1 94 ? -21.577 -4.814 15.005 1.00 96.00 94 LEU A CA 1
ATOM 748 C C . LEU A 1 94 ? -21.610 -4.014 16.310 1.00 96.00 94 LEU A C 1
ATOM 750 O O . LEU A 1 94 ? -22.424 -4.317 17.183 1.00 96.00 94 LEU A O 1
ATOM 754 N N . ILE A 1 95 ? -20.758 -2.997 16.455 1.00 95.88 95 ILE A N 1
ATOM 755 C CA . ILE A 1 95 ? -20.720 -2.146 17.652 1.00 95.88 95 ILE A CA 1
ATOM 756 C C . ILE A 1 95 ? -22.039 -1.391 17.814 1.00 95.88 95 ILE A C 1
ATOM 758 O O . ILE A 1 95 ? -22.606 -1.392 18.908 1.00 95.88 95 ILE A O 1
ATOM 762 N N . GLU A 1 96 ? -22.559 -0.792 16.743 1.00 95.44 96 GLU A N 1
ATOM 763 C CA . GLU A 1 96 ? -23.845 -0.087 16.753 1.00 95.44 96 GLU A CA 1
ATOM 764 C C . GLU A 1 96 ? -24.988 -1.003 17.198 1.00 95.44 96 GLU A C 1
ATOM 766 O O . GLU A 1 96 ? -25.786 -0.627 18.060 1.00 95.44 96 GLU A O 1
ATOM 771 N N . ARG A 1 97 ? -25.010 -2.244 16.699 1.00 95.69 97 ARG A N 1
ATOM 772 C CA . ARG A 1 97 ? -26.000 -3.256 17.084 1.00 95.69 97 ARG A CA 1
ATOM 773 C C . ARG A 1 97 ? -25.866 -3.702 18.542 1.00 95.69 97 ARG A C 1
ATOM 775 O O . ARG A 1 97 ? -26.875 -3.912 19.214 1.00 95.69 97 ARG A O 1
ATOM 782 N N . LEU A 1 98 ? -24.639 -3.881 19.034 1.00 94.44 98 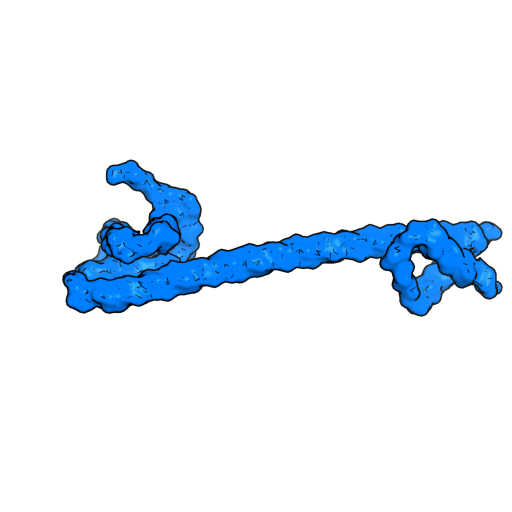LEU A N 1
ATOM 783 C CA . LEU A 1 98 ? -24.373 -4.371 20.392 1.00 94.44 98 LEU A CA 1
ATOM 784 C C . LEU A 1 98 ? -24.572 -3.290 21.458 1.00 94.44 98 LEU A C 1
ATOM 786 O O . LEU A 1 98 ? -25.027 -3.596 22.559 1.00 94.44 98 LEU A O 1
ATOM 790 N N . ASN A 1 99 ? -24.274 -2.027 21.149 1.00 91.69 99 ASN A N 1
ATOM 791 C CA . ASN A 1 99 ? -24.341 -0.906 22.087 1.00 91.69 99 ASN A CA 1
ATOM 792 C C . ASN A 1 99 ? -25.634 -0.829 22.923 1.00 91.69 99 ASN A C 1
ATOM 794 O O . ASN A 1 99 ? -25.521 -0.713 24.150 1.00 91.69 99 ASN A O 1
ATOM 798 N N . PRO A 1 100 ? -26.853 -0.918 22.353 1.00 92.50 100 PRO A N 1
ATOM 799 C CA . PRO A 1 100 ? -28.076 -0.863 23.153 1.00 92.50 100 PRO A CA 1
ATOM 800 C C . PRO A 1 100 ? -28.246 -2.069 24.091 1.00 92.50 100 PRO A C 1
ATOM 802 O O . PRO A 1 100 ? -28.902 -1.938 25.119 1.00 92.50 100 PRO A O 1
ATOM 805 N N . GLN A 1 101 ? -27.627 -3.211 23.783 1.00 93.12 101 GLN A N 1
ATOM 806 C CA . GLN A 1 101 ? -27.825 -4.488 24.481 1.00 93.12 101 GLN A CA 1
ATOM 807 C C . GLN A 1 101 ? -26.806 -4.735 25.605 1.00 93.12 101 GLN A C 1
ATOM 809 O O . GLN A 1 101 ? -27.008 -5.600 26.455 1.00 93.12 101 GLN A O 1
ATOM 814 N N . VAL A 1 102 ? -25.699 -3.988 25.619 1.00 93.62 102 VAL A N 1
ATOM 815 C CA . VAL A 1 102 ? -24.583 -4.205 26.549 1.00 93.62 102 VAL A CA 1
ATOM 816 C C . VAL A 1 102 ? -24.515 -3.139 27.644 1.00 93.62 102 VAL A C 1
ATOM 818 O O . VAL A 1 102 ? -24.967 -2.000 27.485 1.00 93.62 102 VAL A O 1
ATOM 821 N N . LYS A 1 103 ? -23.908 -3.500 28.780 1.00 95.62 103 LYS A N 1
ATOM 822 C CA . LYS A 1 103 ? -23.727 -2.601 29.931 1.00 95.62 103 LYS A CA 1
ATOM 823 C C . LYS A 1 103 ? -22.801 -1.425 29.570 1.00 95.62 103 LYS A C 1
ATOM 825 O O . LYS A 1 103 ? -21.908 -1.596 28.737 1.00 95.62 103 LYS A O 1
ATOM 830 N N . PRO A 1 104 ? -22.889 -0.265 30.253 1.00 92.94 104 PRO A N 1
ATOM 831 C CA . PRO A 1 104 ? -22.008 0.882 29.985 1.00 92.94 104 PRO A CA 1
ATOM 832 C C . PRO A 1 104 ? -20.508 0.544 30.015 1.00 92.94 104 PRO A C 1
ATOM 834 O O . PRO A 1 104 ? -19.735 1.030 29.192 1.00 92.94 104 PRO A O 1
ATOM 837 N N . SER A 1 105 ? -20.092 -0.356 30.912 1.00 92.44 105 SER A N 1
ATOM 838 C CA . SER A 1 105 ? -18.703 -0.821 30.990 1.00 92.44 105 SER A CA 1
ATOM 839 C C . SER A 1 105 ? -18.257 -1.625 29.764 1.00 92.44 105 SER A C 1
ATOM 841 O O . SER A 1 105 ? -17.079 -1.577 29.420 1.00 92.44 105 SER A O 1
ATOM 843 N N . GLN A 1 106 ? -19.168 -2.346 29.106 1.00 94.25 106 GLN A N 1
ATOM 844 C CA . GLN A 1 106 ? -18.918 -3.081 27.863 1.00 94.25 106 GLN A CA 1
ATOM 845 C C . GLN A 1 106 ? -18.914 -2.145 26.652 1.00 94.25 106 GLN A C 1
ATOM 847 O O . GLN A 1 106 ? -18.068 -2.310 25.782 1.00 94.25 106 GLN A O 1
ATOM 852 N N . ARG A 1 107 ? -19.762 -1.107 26.631 1.00 94.88 107 ARG A N 1
ATOM 853 C CA . ARG A 1 107 ? -19.702 -0.059 25.592 1.00 94.88 107 ARG A CA 1
ATOM 854 C C . ARG A 1 107 ? -18.325 0.593 25.544 1.00 94.88 107 ARG A C 1
ATOM 856 O O . ARG A 1 107 ? -17.730 0.700 24.480 1.00 94.88 107 ARG A O 1
ATOM 863 N N . LEU A 1 108 ? -17.770 0.937 26.710 1.00 93.25 108 LEU A N 1
ATOM 864 C CA . LEU A 1 108 ? -16.409 1.469 26.780 1.00 93.25 108 LEU A CA 1
ATOM 865 C C . LEU A 1 108 ? -15.366 0.458 26.278 1.00 93.25 108 LEU A C 1
ATOM 867 O O . LEU A 1 108 ? -14.413 0.847 25.615 1.00 93.25 108 LEU A O 1
ATOM 871 N N . GLN A 1 109 ? -15.535 -0.836 26.563 1.00 94.81 109 GLN A N 1
ATOM 872 C CA . GLN A 1 109 ? -14.636 -1.873 26.043 1.00 94.81 109 GLN A CA 1
ATOM 873 C C . GLN A 1 109 ? -14.677 -1.931 24.510 1.00 94.81 109 GLN A C 1
ATOM 875 O O . GLN A 1 109 ? -13.619 -1.954 23.890 1.00 94.81 109 GLN A O 1
ATOM 880 N N . LEU A 1 110 ? -15.869 -1.894 23.904 1.00 95.69 110 LEU A N 1
ATOM 881 C CA . LEU A 1 110 ? -16.046 -1.838 22.448 1.00 95.69 110 LEU A CA 1
ATOM 882 C C . LEU A 1 110 ? -15.420 -0.570 21.851 1.00 95.69 110 LEU A C 1
ATOM 884 O O . LEU A 1 110 ? -14.662 -0.652 20.887 1.00 95.69 110 LEU A O 1
ATOM 888 N N . GLN A 1 111 ? -15.647 0.586 22.480 1.00 94.69 111 GLN A N 1
ATOM 889 C CA . GLN A 1 111 ? -15.056 1.859 22.067 1.00 94.69 111 GLN A CA 1
ATOM 890 C C . GLN A 1 111 ? -13.521 1.825 22.100 1.00 94.69 111 GLN A C 1
ATOM 892 O O . GLN A 1 111 ? -12.859 2.354 21.21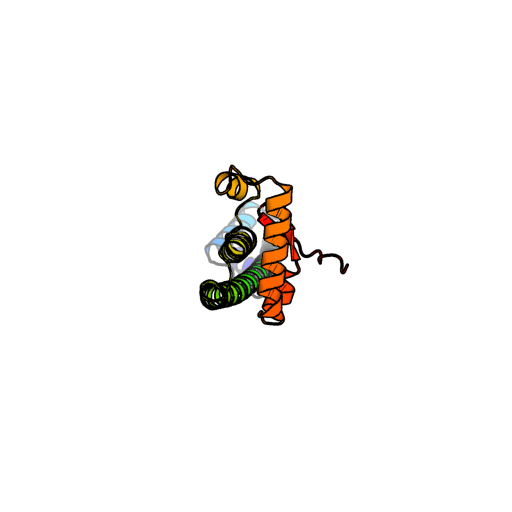0 1.00 94.69 111 GLN A O 1
ATOM 897 N N . MET A 1 112 ? -12.933 1.168 23.101 1.00 92.88 112 MET A N 1
ATOM 898 C CA . MET A 1 112 ? -11.483 1.000 23.174 1.00 92.88 112 MET A CA 1
ATOM 899 C C . MET A 1 112 ? -10.936 0.129 22.042 1.00 92.88 112 MET A C 1
ATOM 901 O O . MET A 1 112 ? -9.837 0.402 21.555 1.00 92.88 112 MET A O 1
ATOM 905 N N . VAL A 1 113 ? -11.678 -0.899 21.612 1.00 93.94 113 VAL A N 1
ATOM 906 C CA . VAL A 1 113 ? -11.304 -1.681 20.425 1.00 93.94 113 VAL A CA 1
ATOM 907 C C . VAL A 1 113 ? -11.339 -0.803 19.188 1.00 93.94 113 VAL A C 1
ATOM 909 O O . VAL A 1 113 ? -10.367 -0.801 18.440 1.00 93.94 113 VAL A O 1
ATOM 912 N N . TRP A 1 114 ? -12.402 -0.016 19.016 1.00 94.50 114 TRP A N 1
ATOM 913 C CA . TRP A 1 114 ? -12.523 0.921 17.904 1.00 94.50 114 TRP A CA 1
ATOM 914 C C . TRP A 1 114 ? -11.309 1.852 17.803 1.00 94.50 114 TRP A C 1
ATOM 916 O O . TRP A 1 114 ? -10.618 1.867 16.784 1.00 94.50 114 TRP A O 1
ATOM 926 N N . TRP A 1 115 ? -10.965 2.524 18.903 1.00 93.94 115 TRP A N 1
ATOM 927 C CA . TRP A 1 115 ? -9.807 3.413 18.975 1.00 93.94 115 TRP A CA 1
ATOM 928 C C . TRP A 1 115 ? -8.481 2.726 18.640 1.00 93.94 115 TRP A C 1
ATOM 930 O O . TRP A 1 115 ? -7.691 3.261 17.869 1.00 93.94 115 TRP A O 1
ATOM 940 N N . ARG A 1 116 ? -8.217 1.546 19.215 1.00 90.81 116 ARG A N 1
ATOM 941 C CA . ARG A 1 116 ? -6.915 0.872 19.071 1.00 90.81 116 ARG A CA 1
ATOM 942 C C . ARG A 1 116 ? -6.754 0.113 17.760 1.00 90.81 116 ARG A C 1
ATOM 944 O O . ARG A 1 116 ? -5.633 0.005 17.285 1.00 90.81 116 ARG A O 1
ATOM 951 N N . VAL A 1 117 ? -7.827 -0.466 17.229 1.00 90.69 117 VAL A N 1
ATOM 952 C CA . VAL A 1 117 ? -7.769 -1.397 16.090 1.00 90.69 117 VAL A CA 1
ATOM 953 C C . VAL A 1 117 ? -8.159 -0.726 14.778 1.00 90.69 117 VAL A C 1
ATOM 955 O O . VAL A 1 117 ? -7.568 -1.034 13.749 1.00 90.69 117 VAL A O 1
ATOM 958 N N . PHE A 1 118 ? -9.144 0.172 14.803 1.00 91.25 118 PHE A N 1
ATOM 959 C CA . PHE A 1 118 ? -9.730 0.737 13.585 1.00 91.25 118 PHE A CA 1
ATOM 960 C C . PHE A 1 118 ? -9.405 2.218 13.383 1.00 91.25 118 PHE A C 1
ATOM 962 O O . PHE A 1 118 ? -9.383 2.674 12.244 1.00 91.25 118 PHE A O 1
ATOM 969 N N . GLU A 1 119 ? -9.121 2.963 14.454 1.00 90.94 119 GLU A N 1
ATOM 970 C CA . GLU A 1 119 ? -8.592 4.335 14.359 1.00 90.94 119 GLU A CA 1
ATOM 971 C C . GLU A 1 119 ? -7.069 4.413 14.528 1.00 90.94 119 GLU A C 1
ATOM 973 O O . GLU A 1 119 ? -6.490 5.472 14.308 1.00 90.94 119 GLU A O 1
ATOM 978 N N . GLY A 1 120 ? -6.414 3.320 14.933 1.00 89.44 120 GLY A N 1
ATOM 979 C CA . GLY A 1 120 ? -4.957 3.269 15.087 1.00 89.44 120 GLY A CA 1
ATOM 980 C C . GLY A 1 120 ? -4.393 4.159 16.200 1.00 89.44 120 GLY A C 1
ATOM 981 O O . GLY A 1 120 ? -3.189 4.403 16.226 1.00 89.44 120 GLY A O 1
ATOM 982 N N . LYS A 1 121 ? -5.224 4.634 17.141 1.00 89.94 121 LYS A N 1
ATOM 983 C CA . LYS A 1 121 ? -4.766 5.463 18.267 1.00 89.94 121 LYS A CA 1
ATOM 984 C C . LYS A 1 121 ? -3.717 4.717 19.074 1.00 89.94 121 LYS A C 1
ATOM 986 O O . LYS A 1 121 ? -3.905 3.545 19.393 1.00 89.94 121 LYS A O 1
ATOM 991 N N . SER A 1 122 ? -2.644 5.388 19.459 1.00 89.19 122 SER A N 1
ATOM 992 C CA . SER A 1 122 ? -1.593 4.871 20.338 1.00 89.19 122 SER A CA 1
ATOM 993 C C . SER A 1 122 ? -2.105 4.589 21.760 1.00 89.19 122 SER A C 1
ATOM 995 O O . SER A 1 122 ? -3.204 4.990 22.158 1.00 89.19 122 SER A O 1
ATOM 997 N N . ALA A 1 123 ? -1.312 3.863 22.555 1.00 86.88 123 ALA A N 1
ATOM 998 C CA . ALA A 1 123 ? -1.656 3.606 23.954 1.00 86.88 123 ALA A CA 1
ATOM 999 C C . ALA A 1 123 ? -1.756 4.906 24.774 1.00 86.88 123 ALA A C 1
ATOM 1001 O O . ALA A 1 123 ? -2.617 5.000 25.652 1.00 86.88 123 ALA A O 1
ATOM 1002 N N . ASP A 1 124 ? -0.925 5.898 24.448 1.00 89.06 124 ASP A N 1
ATOM 1003 C CA . ASP A 1 124 ? -0.867 7.193 25.126 1.00 89.06 124 ASP A CA 1
ATOM 1004 C C . ASP A 1 124 ? -2.058 8.080 24.758 1.00 89.06 124 A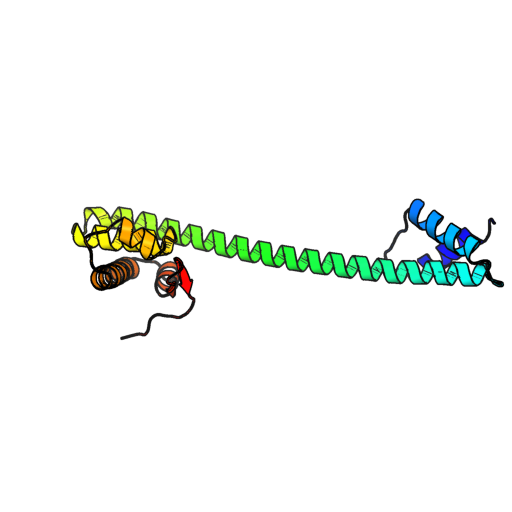SP A C 1
ATOM 1006 O O . ASP A 1 124 ? -2.679 8.674 25.637 1.00 89.06 124 ASP A O 1
ATOM 1010 N N . GLU A 1 125 ? -2.473 8.092 23.489 1.00 91.94 125 GLU A N 1
ATOM 1011 C CA . GLU A 1 125 ? -3.695 8.792 23.073 1.00 91.94 125 GLU A CA 1
ATOM 1012 C C . GLU A 1 125 ? -4.936 8.212 23.759 1.00 91.94 125 GLU A C 1
ATOM 1014 O O . GLU A 1 125 ? -5.802 8.949 24.227 1.00 91.94 125 GLU A O 1
ATOM 1019 N N . VAL A 1 126 ? -5.017 6.884 23.887 1.00 90.88 126 VAL A N 1
ATOM 1020 C CA . VAL A 1 126 ? -6.110 6.246 24.635 1.00 90.88 126 VAL A CA 1
ATOM 1021 C C . VAL A 1 126 ? -6.003 6.527 26.136 1.00 90.88 126 VAL A C 1
ATOM 1023 O O . VAL A 1 126 ? -7.028 6.648 26.809 1.00 90.88 126 VAL A O 1
ATOM 1026 N N . ALA A 1 127 ? -4.791 6.654 26.682 1.00 90.94 127 ALA A N 1
ATOM 1027 C CA . ALA A 1 127 ? -4.589 7.055 28.070 1.00 90.94 127 ALA A CA 1
ATOM 1028 C C . ALA A 1 127 ? -5.075 8.489 28.323 1.00 90.94 127 ALA A C 1
ATOM 1030 O O . ALA A 1 127 ? -5.727 8.724 29.338 1.00 90.94 127 ALA A O 1
ATOM 1031 N N . ALA A 1 128 ? -4.836 9.408 27.386 1.00 93.44 128 ALA A N 1
ATOM 1032 C CA . ALA A 1 128 ? -5.327 10.782 27.453 1.00 93.44 128 ALA A CA 1
ATOM 1033 C C . ALA A 1 128 ? -6.864 10.858 27.425 1.00 93.44 128 ALA A C 1
ATOM 1035 O O . ALA A 1 128 ? -7.452 11.678 28.123 1.00 93.44 128 ALA A O 1
ATOM 1036 N N . LEU A 1 129 ? -7.526 9.962 26.682 1.00 92.56 129 LEU A N 1
ATOM 1037 C CA . LEU A 1 129 ? -8.992 9.843 26.669 1.00 92.56 129 LEU A CA 1
ATOM 1038 C C . LEU A 1 129 ? -9.561 9.212 27.952 1.00 92.56 129 LEU A C 1
ATOM 1040 O O . LEU A 1 129 ? -10.743 9.370 28.251 1.00 92.56 129 LEU A O 1
ATOM 1044 N N . LEU A 1 130 ? -8.742 8.473 28.708 1.00 91.19 130 LEU A N 1
ATOM 1045 C CA . LEU A 1 130 ? -9.135 7.747 29.919 1.00 91.19 130 LEU A CA 1
ATOM 1046 C C . LEU A 1 130 ? -8.139 7.997 31.069 1.00 91.19 130 LEU A C 1
ATOM 1048 O O . LEU A 1 130 ? -7.546 7.035 31.582 1.00 91.19 130 LEU A O 1
ATOM 1052 N N . PRO A 1 131 ? -7.983 9.258 31.522 1.00 87.50 131 PRO A N 1
ATOM 1053 C CA . PRO A 1 131 ? -6.903 9.658 32.429 1.00 87.50 131 PRO A CA 1
ATOM 1054 C C . PRO A 1 131 ? -6.987 8.973 33.799 1.00 87.50 131 PRO A C 1
ATOM 1056 O O . PRO A 1 131 ? -5.971 8.719 34.437 1.00 87.50 131 PRO A O 1
ATOM 1059 N N . HIS A 1 132 ? -8.192 8.592 34.232 1.00 90.31 132 HIS A N 1
ATOM 1060 C CA . HIS A 1 132 ? -8.435 7.937 35.524 1.00 90.31 132 HIS A CA 1
ATOM 1061 C C . HIS A 1 132 ? -8.453 6.401 35.457 1.00 90.31 132 HIS A C 1
ATOM 1063 O O . HIS A 1 132 ? -8.845 5.738 36.415 1.00 90.31 132 HIS A O 1
ATOM 1069 N N . THR A 1 133 ? -8.086 5.800 34.323 1.00 89.50 133 THR A N 1
ATOM 1070 C CA . THR A 1 133 ? -8.047 4.336 34.183 1.00 89.50 133 THR A CA 1
ATOM 1071 C C . THR A 1 133 ? -6.600 3.865 34.167 1.00 89.50 133 THR A C 1
ATOM 1073 O O . THR A 1 133 ? -5.865 4.250 33.273 1.00 89.50 133 THR A O 1
ATOM 1076 N N . ALA A 1 134 ? -6.188 2.995 35.092 1.00 90.75 134 ALA A N 1
ATOM 1077 C CA . ALA A 1 134 ? -4.836 2.424 35.090 1.00 90.75 134 ALA A CA 1
ATOM 1078 C C . ALA A 1 134 ? -4.515 1.652 33.791 1.00 90.75 134 ALA A C 1
ATOM 1080 O O . ALA A 1 134 ? -5.419 1.117 33.140 1.00 90.75 134 ALA A O 1
ATOM 1081 N N . VAL A 1 135 ? -3.226 1.546 33.441 1.00 88.00 135 VAL A N 1
ATOM 1082 C CA . VAL A 1 135 ? -2.746 0.842 32.233 1.00 88.00 135 VAL A CA 1
ATOM 1083 C C . VAL A 1 135 ? -3.300 -0.585 32.164 1.00 88.00 135 VAL A C 1
ATOM 1085 O O . VAL A 1 135 ? -3.947 -0.941 31.180 1.00 88.00 135 VAL A O 1
ATOM 1088 N N . ASP A 1 136 ? -3.153 -1.368 33.234 1.00 88.00 136 ASP A N 1
ATOM 1089 C CA . ASP A 1 136 ? -3.625 -2.759 33.285 1.00 88.00 136 ASP A CA 1
ATOM 1090 C C . ASP A 1 136 ? -5.137 -2.873 33.091 1.00 88.00 136 ASP A C 1
ATOM 1092 O O . ASP A 1 136 ? -5.638 -3.778 32.416 1.00 88.00 136 ASP A O 1
ATOM 1096 N N . CYS A 1 137 ? -5.888 -1.922 33.650 1.00 91.38 137 CYS A N 1
ATOM 1097 C CA . CYS A 1 137 ? -7.329 -1.841 33.461 1.00 91.38 137 CYS A CA 1
ATOM 1098 C C . CYS A 1 137 ? -7.678 -1.565 31.996 1.00 91.38 137 CYS A C 1
ATOM 1100 O O . CYS A 1 137 ? -8.613 -2.174 31.475 1.00 91.38 137 CYS A O 1
ATOM 1102 N N . ARG A 1 138 ? -6.927 -0.691 31.314 1.00 90.50 138 ARG A N 1
ATOM 1103 C CA . ARG A 1 138 ? -7.118 -0.419 29.883 1.00 90.50 138 ARG A CA 1
ATOM 1104 C C . ARG A 1 138 ? -6.822 -1.652 29.030 1.00 90.50 138 ARG A C 1
ATOM 1106 O O . ARG A 1 138 ? -7.637 -1.992 28.175 1.00 90.50 138 ARG A O 1
ATOM 1113 N N . VAL A 1 139 ? -5.727 -2.360 29.305 1.00 88.69 139 VAL A N 1
ATOM 1114 C CA . VAL A 1 139 ? -5.362 -3.601 28.598 1.00 88.69 139 VAL A CA 1
ATOM 1115 C C . VAL A 1 139 ? -6.446 -4.669 28.770 1.00 88.69 139 VAL A C 1
ATOM 1117 O O . VAL A 1 139 ? -6.941 -5.216 27.784 1.00 88.69 139 VAL A O 1
ATOM 1120 N N . LYS A 1 140 ? -6.899 -4.915 30.008 1.00 90.75 140 LYS A N 1
ATOM 1121 C CA . LYS A 1 140 ? -7.980 -5.878 30.288 1.00 90.75 140 LYS A CA 1
ATOM 1122 C C . LYS A 1 140 ? -9.294 -5.488 29.610 1.00 90.75 140 LYS A C 1
ATOM 1124 O O . LYS A 1 140 ? -10.003 -6.358 29.109 1.00 90.75 140 LYS A O 1
ATOM 1129 N N . ARG A 1 141 ? -9.641 -4.196 29.586 1.00 92.69 141 ARG A N 1
ATOM 1130 C CA . ARG A 1 141 ? -10.852 -3.702 28.910 1.00 92.69 141 ARG A CA 1
ATOM 1131 C C . ARG A 1 141 ? -10.774 -3.889 27.397 1.00 92.69 141 ARG A C 1
ATOM 1133 O O . ARG A 1 141 ? -11.737 -4.383 26.821 1.00 92.69 141 ARG A O 1
ATOM 1140 N N . LEU A 1 142 ? -9.635 -3.570 26.783 1.00 91.69 142 LEU A N 1
ATOM 1141 C CA . LEU A 1 142 ? -9.409 -3.799 25.356 1.00 91.69 142 LEU A CA 1
ATOM 1142 C C . LEU A 1 142 ? -9.571 -5.283 25.002 1.00 91.69 142 LEU A C 1
ATOM 1144 O O . LEU A 1 142 ? -10.283 -5.613 24.057 1.00 91.69 142 LEU A O 1
ATOM 1148 N N . GLN A 1 143 ? -8.974 -6.179 25.794 1.00 90.81 143 GLN A N 1
ATOM 1149 C CA . GLN A 1 143 ? -9.084 -7.620 25.564 1.00 90.81 143 GLN A CA 1
ATOM 1150 C C . GLN A 1 143 ? -10.531 -8.115 25.685 1.00 90.81 143 GLN A C 1
ATOM 1152 O O . GLN A 1 143 ? -11.001 -8.850 24.825 1.00 90.81 143 GLN A O 1
ATOM 1157 N N . ARG A 1 144 ? -11.270 -7.665 26.707 1.00 92.88 144 ARG A N 1
ATOM 1158 C CA . ARG A 1 144 ? -12.692 -8.014 26.874 1.00 92.88 144 ARG A CA 1
ATOM 1159 C C . ARG A 1 144 ? -13.559 -7.496 25.727 1.00 92.88 144 ARG A C 1
ATOM 1161 O O . ARG A 1 144 ? -14.442 -8.215 25.273 1.00 92.88 144 ARG A O 1
ATOM 1168 N N . GLY A 1 145 ? -13.286 -6.287 25.235 1.00 94.12 145 GLY A N 1
ATOM 1169 C CA . GLY A 1 145 ? -13.969 -5.731 24.066 1.00 94.12 145 GLY A CA 1
ATOM 1170 C C . GLY A 1 145 ? -13.717 -6.559 22.809 1.00 94.12 145 GLY A C 1
ATOM 1171 O O . GLY A 1 145 ? -14.652 -6.840 22.065 1.00 94.12 145 GLY A O 1
ATOM 1172 N N . ARG A 1 146 ? -12.474 -7.018 22.604 1.00 93.00 146 ARG A N 1
ATOM 1173 C CA . ARG A 1 146 ? -12.128 -7.926 21.499 1.00 93.00 146 ARG A CA 1
ATOM 1174 C C . ARG A 1 146 ? -12.886 -9.238 21.605 1.00 93.00 146 ARG A C 1
ATOM 1176 O O . ARG A 1 146 ? -13.509 -9.639 20.633 1.00 93.00 146 ARG A O 1
ATOM 1183 N N . THR A 1 147 ? -12.890 -9.872 22.779 1.00 93.06 147 THR A N 1
ATOM 1184 C CA . THR A 1 147 ? -13.665 -11.099 23.014 1.00 93.06 147 THR A CA 1
ATOM 1185 C C . THR A 1 147 ? -15.142 -10.897 22.701 1.00 93.06 147 THR A C 1
ATOM 1187 O O . THR A 1 147 ? -15.736 -11.734 22.034 1.00 93.06 147 THR A O 1
ATOM 1190 N N . LEU A 1 148 ? -15.717 -9.767 23.118 1.00 93.75 148 LEU A N 1
ATOM 1191 C CA . LEU A 1 148 ? -17.115 -9.453 22.847 1.00 93.75 148 LEU A CA 1
ATOM 1192 C C . LEU A 1 148 ? -17.406 -9.329 21.344 1.00 93.75 148 LEU A C 1
ATOM 1194 O O . LEU A 1 148 ? -18.397 -9.883 20.880 1.00 93.75 148 LEU A O 1
ATOM 1198 N N . LEU A 1 149 ? -16.540 -8.660 20.576 1.00 93.94 149 LEU A N 1
ATOM 1199 C CA . LEU A 1 149 ? -16.690 -8.591 19.118 1.00 93.94 149 LEU A CA 1
ATOM 1200 C C . LEU A 1 149 ? -16.496 -9.952 18.452 1.00 93.94 149 LEU A C 1
ATOM 1202 O O . LEU A 1 149 ? -17.293 -10.318 17.595 1.00 93.94 149 LEU A O 1
ATOM 1206 N N . MET A 1 150 ? -15.490 -10.724 18.871 1.00 93.12 150 MET A N 1
ATOM 1207 C CA . MET A 1 150 ? -15.189 -12.034 18.287 1.00 93.12 150 MET A CA 1
ATOM 1208 C C . MET A 1 150 ? -16.361 -13.017 18.384 1.00 93.12 150 MET A C 1
ATOM 1210 O O . MET A 1 150 ? -16.518 -13.841 17.493 1.00 93.12 150 MET A O 1
ATOM 1214 N N . ILE A 1 151 ? -17.210 -12.921 19.413 1.00 93.31 151 ILE A N 1
ATOM 1215 C CA . ILE A 1 151 ? -18.410 -13.771 19.541 1.00 93.31 151 ILE A CA 1
ATOM 1216 C C . ILE A 1 151 ? -19.391 -13.554 18.376 1.00 93.31 151 ILE A C 1
ATOM 1218 O O . ILE A 1 151 ? -20.091 -14.482 17.979 1.00 93.31 151 ILE A O 1
ATOM 1222 N N . HIS A 1 152 ? -19.449 -12.337 17.833 1.00 92.75 152 HIS A N 1
ATOM 1223 C CA . HIS A 1 152 ? -20.442 -11.933 16.835 1.00 92.75 152 HIS A CA 1
ATOM 1224 C C . HIS A 1 152 ? -19.859 -11.654 15.444 1.00 92.75 152 HIS A C 1
ATOM 1226 O O . HIS A 1 152 ? -20.628 -11.390 14.521 1.00 92.75 152 HIS A O 1
ATOM 1232 N N . ALA A 1 153 ? -18.535 -11.670 15.316 1.00 94.19 153 ALA A N 1
ATOM 1233 C CA . ALA A 1 153 ? -17.807 -11.320 14.107 1.00 94.19 153 ALA A CA 1
ATOM 1234 C C . ALA A 1 153 ? -17.753 -12.468 13.088 1.00 94.19 153 ALA A C 1
ATOM 1236 O O . ALA A 1 153 ? -17.718 -13.655 13.446 1.00 94.19 153 ALA A O 1
ATOM 1237 N N . SER A 1 154 ? -17.676 -12.100 11.809 1.00 94.88 154 SER A N 1
ATOM 1238 C CA . SER A 1 154 ? -17.325 -13.002 10.712 1.00 94.88 154 SER A CA 1
ATOM 1239 C C . SER A 1 154 ? -15.987 -13.716 10.975 1.00 94.88 154 SER A C 1
ATOM 1241 O O . SER A 1 154 ? -15.202 -13.277 11.826 1.00 94.88 154 SER A O 1
ATOM 1243 N N . PRO A 1 155 ? -15.706 -14.854 10.315 1.00 93.38 155 PRO A N 1
ATOM 1244 C CA . PRO A 1 155 ? -14.374 -15.462 10.345 1.00 93.38 155 PRO A CA 1
ATOM 1245 C C . PRO A 1 155 ? -13.261 -14.458 10.008 1.00 93.38 155 PRO A C 1
ATOM 1247 O O . PRO A 1 155 ? -12.270 -14.373 10.726 1.00 93.38 155 PRO A O 1
ATOM 1250 N N . GLU A 1 156 ? -13.469 -13.625 8.993 1.00 90.44 156 GLU A N 1
ATOM 1251 C CA . GLU A 1 156 ? -12.485 -12.673 8.484 1.00 90.44 156 GLU A CA 1
ATOM 1252 C C . GLU A 1 156 ? -12.190 -11.561 9.499 1.00 90.44 156 GLU A C 1
ATOM 1254 O O . GLU A 1 156 ? -11.033 -11.184 9.714 1.00 90.44 156 GLU A O 1
ATOM 1259 N N . LEU A 1 157 ? -13.228 -11.039 10.158 1.00 92.19 157 LEU A N 1
ATOM 1260 C CA . LEU A 1 157 ? -13.072 -10.050 11.217 1.00 92.19 157 LEU A CA 1
ATOM 1261 C C . LEU A 1 157 ? -12.503 -10.681 12.496 1.00 92.19 157 LEU A C 1
ATOM 1263 O O . LEU A 1 157 ? -11.707 -10.044 13.185 1.00 92.19 157 LEU A O 1
ATOM 1267 N N . ARG A 1 158 ? -12.855 -11.931 12.822 1.00 93.00 158 ARG A N 1
ATOM 1268 C CA . ARG A 1 158 ? -12.249 -12.664 13.947 1.00 93.00 158 ARG A CA 1
ATOM 1269 C C . ARG A 1 158 ? -10.752 -12.842 13.757 1.00 93.00 158 ARG A C 1
ATOM 1271 O O . ARG A 1 158 ? -9.996 -12.509 14.671 1.00 93.00 158 ARG A O 1
ATOM 1278 N N . ASP A 1 159 ? -10.337 -13.297 12.582 1.00 89.38 159 ASP A N 1
ATOM 1279 C CA . ASP A 1 159 ? -8.927 -13.452 12.238 1.00 89.38 159 ASP A CA 1
ATOM 1280 C C . ASP A 1 159 ? -8.208 -12.110 12.365 1.00 89.38 159 ASP A C 1
ATOM 1282 O O . ASP A 1 159 ? -7.194 -12.015 13.053 1.00 89.38 159 ASP A O 1
ATOM 1286 N N . TYR A 1 160 ? -8.794 -11.035 11.837 1.00 88.12 160 TYR A N 1
ATOM 1287 C CA . TYR A 1 160 ? -8.245 -9.687 11.961 1.00 88.12 160 TYR A CA 1
ATOM 1288 C C . TYR A 1 160 ? -8.112 -9.201 13.419 1.00 88.12 160 TYR A C 1
ATOM 1290 O O . TYR A 1 160 ? -7.094 -8.625 13.810 1.00 88.12 160 TYR A O 1
ATOM 1298 N N . LEU A 1 161 ? -9.118 -9.458 14.259 1.00 88.75 161 LEU A N 1
ATOM 1299 C CA . LEU A 1 161 ? -9.127 -9.076 15.676 1.00 88.75 161 LEU A CA 1
ATOM 1300 C C . LEU A 1 161 ? -8.194 -9.932 16.548 1.00 88.75 161 LEU A C 1
ATOM 1302 O O . LEU A 1 161 ? -7.793 -9.482 17.630 1.00 88.75 161 LEU A O 1
ATOM 1306 N N . SER A 1 162 ? -7.847 -11.138 16.092 1.00 82.62 162 SER A N 1
ATOM 1307 C CA . SER A 1 162 ? -6.939 -12.063 16.783 1.00 82.62 162 SER A CA 1
ATOM 1308 C C . SER A 1 162 ? -5.489 -11.560 16.820 1.00 82.62 162 SER A C 1
ATOM 1310 O O . SER A 1 162 ? -4.707 -11.958 17.690 1.00 82.62 162 SER A O 1
ATOM 1312 N N . PHE A 1 163 ? -5.139 -10.631 15.927 1.00 69.19 163 PHE A N 1
ATOM 1313 C CA . PHE A 1 163 ? -3.819 -10.024 15.845 1.00 69.19 163 PHE A CA 1
ATOM 1314 C C . PHE A 1 163 ? -3.590 -8.965 16.939 1.00 69.19 163 PHE A C 1
ATOM 1316 O O . PHE A 1 163 ? -4.498 -8.284 17.445 1.00 69.19 163 PHE A O 1
ATOM 1323 N N . ARG A 1 164 ? -2.335 -8.824 17.376 1.00 58.91 164 ARG A N 1
ATOM 1324 C CA . ARG A 1 164 ? -1.966 -7.888 18.452 1.00 58.91 164 ARG A CA 1
ATOM 1325 C C . ARG A 1 164 ? -1.925 -6.457 17.927 1.00 58.91 164 ARG A C 1
ATOM 1327 O O . ARG A 1 164 ? -1.281 -6.200 16.921 1.00 58.91 164 ARG A O 1
ATOM 1334 N N . VAL A 1 165 ? -2.518 -5.502 18.646 1.00 56.22 165 VAL A N 1
ATOM 1335 C CA . VAL A 1 165 ? -2.216 -4.079 18.402 1.00 56.22 165 VAL A CA 1
ATOM 1336 C C . VAL A 1 165 ? -0.864 -3.777 19.049 1.00 56.22 165 VAL A C 1
ATOM 1338 O O . VAL A 1 165 ? -0.706 -3.943 20.261 1.00 56.22 165 VAL A O 1
ATOM 1341 N N . THR A 1 166 ? 0.116 -3.354 18.256 1.00 54.34 166 THR A N 1
ATOM 1342 C CA . THR A 1 166 ? 1.438 -2.926 18.717 1.00 54.34 166 THR A CA 1
ATOM 1343 C C . THR A 1 166 ? 1.335 -1.662 19.575 1.00 54.34 166 THR A C 1
ATOM 1345 O O . THR A 1 166 ? 0.357 -0.911 19.485 1.00 54.34 166 THR A O 1
ATOM 1348 N N . PRO A 1 167 ? 2.347 -1.359 20.405 1.00 43.62 167 PRO A N 1
ATOM 1349 C CA . PRO A 1 167 ? 2.398 -0.105 21.162 1.00 43.62 167 PRO A CA 1
ATOM 1350 C C . PRO A 1 167 ? 2.198 1.140 20.279 1.00 43.62 167 PRO A C 1
ATOM 1352 O O . PRO A 1 167 ? 1.497 2.066 20.678 1.00 43.62 167 PRO A O 1
ATOM 1355 N N . SER A 1 168 ? 2.698 1.094 19.039 1.00 45.09 168 SER A N 1
ATOM 1356 C CA . SER A 1 168 ? 2.573 2.142 18.020 1.00 45.09 168 SER A CA 1
ATOM 1357 C C . SER A 1 168 ? 1.201 2.245 17.335 1.00 45.09 168 SER A C 1
ATOM 1359 O O . SER A 1 168 ? 1.033 3.108 16.486 1.00 45.09 168 SER A O 1
ATOM 1361 N N . GLY A 1 169 ? 0.226 1.391 17.673 1.00 44.59 169 GLY A N 1
ATOM 1362 C CA . GLY A 1 169 ? -1.115 1.420 17.062 1.00 44.59 169 GLY A CA 1
ATOM 1363 C C . GLY A 1 169 ? -1.251 0.638 15.750 1.00 44.59 169 GLY A C 1
ATOM 1364 O O . GLY A 1 169 ? -2.351 0.550 15.219 1.00 44.59 169 GLY A O 1
ATOM 1365 N N . GLY A 1 170 ? -0.175 0.014 15.259 1.00 41.34 170 GLY A N 1
ATOM 1366 C CA . GLY A 1 170 ? -0.227 -0.916 14.127 1.00 41.34 170 GLY A CA 1
ATOM 1367 C C . GLY A 1 170 ? -0.700 -2.310 14.543 1.00 41.34 170 GLY A C 1
ATOM 1368 O O . GLY A 1 170 ? -0.612 -2.685 15.710 1.00 41.34 170 GLY A O 1
ATOM 1369 N N . LEU A 1 171 ? -1.188 -3.118 13.605 1.00 54.34 171 LEU A N 1
ATOM 1370 C CA . LEU A 1 171 ? -1.465 -4.531 13.871 1.00 54.34 171 LEU A CA 1
ATOM 1371 C C . LEU A 1 171 ? -0.231 -5.377 13.581 1.00 54.34 171 LEU A C 1
ATOM 1373 O O . LEU A 1 171 ? 0.387 -5.294 12.525 1.00 54.34 171 LEU A O 1
ATOM 1377 N N . SER A 1 172 ? 0.131 -6.208 14.545 1.00 50.88 172 SER A N 1
ATOM 1378 C CA . SER A 1 172 ? 1.171 -7.212 14.423 1.00 50.88 172 SER A CA 1
ATOM 1379 C C . SER A 1 172 ? 0.523 -8.552 14.105 1.00 50.88 172 SER A C 1
ATOM 1381 O O . SER A 1 172 ? -0.317 -9.026 14.87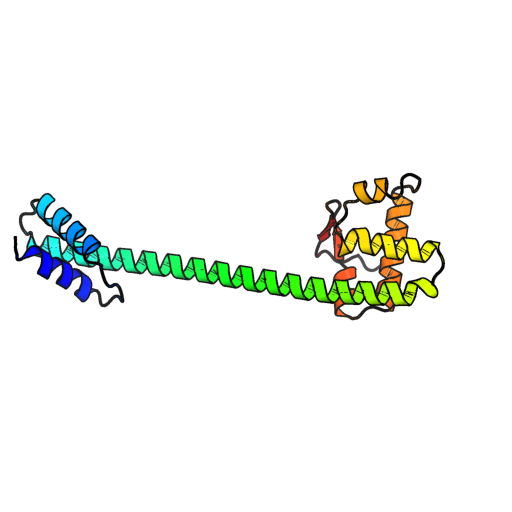1 1.00 50.88 172 SER A O 1
ATOM 1383 N N . LYS A 1 173 ? 0.962 -9.176 13.002 1.00 49.44 173 LYS A N 1
ATOM 1384 C CA . LYS A 1 173 ? 0.507 -10.494 12.523 1.00 49.44 173 LYS A CA 1
ATOM 1385 C C . LYS A 1 173 ? 0.815 -11.658 13.483 1.00 49.44 173 LYS A C 1
ATOM 1387 O O . LYS A 1 173 ? 0.578 -12.809 13.138 1.00 49.44 173 LYS A O 1
ATOM 1392 N N . THR A 1 174 ? 1.343 -11.400 14.680 1.00 44.16 174 THR A N 1
ATOM 1393 C CA . THR A 1 174 ? 1.542 -12.433 15.698 1.00 44.16 174 THR A CA 1
ATOM 1394 C C . THR A 1 174 ? 0.203 -12.749 16.375 1.00 44.16 174 THR A C 1
ATOM 1396 O O . THR A 1 174 ? -0.375 -11.850 17.002 1.00 44.16 174 THR A O 1
ATOM 1399 N N . PRO A 1 175 ? -0.297 -13.996 16.289 1.00 45.94 175 PRO A N 1
ATOM 1400 C CA . PRO A 1 175 ? -1.542 -14.389 16.942 1.00 45.94 175 PRO A CA 1
ATOM 1401 C C . PRO A 1 175 ? -1.461 -14.213 18.464 1.00 45.94 175 PRO A C 1
ATOM 1403 O O . PRO A 1 175 ? -0.386 -14.303 19.073 1.00 45.94 175 PRO A O 1
ATOM 1406 N N . LEU A 1 176 ? -2.601 -13.965 19.109 1.00 43.06 176 LEU A N 1
ATOM 1407 C CA . LEU A 1 176 ? -2.697 -14.097 20.563 1.00 43.06 176 LEU A CA 1
ATOM 1408 C C . LEU A 1 176 ? -2.462 -15.565 20.975 1.00 43.06 176 LEU A C 1
ATOM 1410 O O . LEU A 1 176 ? -2.948 -16.468 20.296 1.00 43.06 176 LEU A O 1
ATOM 1414 N N . PRO A 1 177 ? -1.731 -15.826 22.076 1.00 35.59 177 PRO A N 1
ATOM 1415 C CA . PRO A 1 177 ? -1.602 -17.176 22.603 1.00 35.59 177 PRO A CA 1
ATOM 1416 C C . PRO A 1 177 ? -2.979 -17.681 23.038 1.00 35.59 177 PRO A C 1
ATOM 1418 O O . PRO A 1 177 ? -3.714 -16.968 23.724 1.00 35.59 177 PRO A O 1
ATOM 1421 N N . VAL A 1 178 ? -3.314 -18.902 22.628 1.00 36.19 178 VAL A N 1
ATOM 1422 C CA . VAL A 1 178 ? -4.485 -19.618 23.134 1.00 36.19 178 VAL A CA 1
ATOM 1423 C C . VAL A 1 178 ? -4.180 -19.989 24.587 1.00 36.19 178 VAL A C 1
ATOM 1425 O O . VAL A 1 178 ? -3.237 -20.737 24.840 1.00 36.19 178 VAL A O 1
ATOM 1428 N N . THR A 1 179 ? -4.916 -19.404 25.532 1.00 36.03 179 THR A N 1
ATOM 1429 C CA . THR A 1 179 ? -4.930 -19.804 26.951 1.00 36.03 179 THR A CA 1
ATOM 1430 C C . THR A 1 179 ? -6.259 -20.439 27.264 1.00 36.03 179 THR A C 1
ATOM 1432 O O . THR A 1 179 ? -7.270 -19.774 26.931 1.00 36.03 179 THR A O 1
#

Radius of gyration: 31.94 Å; chains: 1; bounding box: 68×34×81 Å